Protein AF-A0A927ULP3-F1 (afdb_monomer_lite)

Structure (mmCIF, N/CA/C/O backbone):
data_AF-A0A927ULP3-F1
#
_entry.id   AF-A0A927ULP3-F1
#
loop_
_atom_site.group_PDB
_atom_site.id
_atom_site.type_symbol
_atom_site.label_atom_id
_atom_site.label_alt_id
_atom_site.label_comp_id
_atom_site.label_asym_id
_atom_site.label_entity_id
_atom_site.label_seq_id
_atom_site.pdbx_PDB_ins_code
_atom_site.Cartn_x
_atom_site.Cartn_y
_atom_site.Cartn_z
_atom_site.occupancy
_atom_site.B_iso_or_equiv
_atom_site.auth_seq_id
_atom_site.auth_comp_id
_atom_site.auth_asym_id
_atom_site.auth_atom_id
_atom_site.pdbx_PDB_model_num
ATOM 1 N N . MET A 1 1 ? -3.826 -11.312 11.511 1.00 70.81 1 MET A N 1
ATOM 2 C CA . MET A 1 1 ? -3.154 -10.680 10.358 1.00 70.81 1 MET A CA 1
ATOM 3 C C . MET A 1 1 ? -3.697 -9.267 10.259 1.00 70.81 1 MET A C 1
ATOM 5 O O . MET A 1 1 ? -4.907 -9.119 10.397 1.00 70.81 1 MET A O 1
ATOM 9 N N . LYS A 1 2 ? -2.841 -8.243 10.178 1.00 78.56 2 LYS A N 1
ATOM 10 C CA . LYS A 1 2 ? -3.307 -6.851 10.063 1.00 78.56 2 LYS A CA 1
ATOM 11 C C . LYS A 1 2 ? -3.946 -6.681 8.674 1.00 78.56 2 LYS A C 1
ATOM 13 O O . LYS A 1 2 ? -3.444 -7.272 7.722 1.00 78.56 2 LYS A O 1
ATOM 18 N N . SER A 1 3 ? -5.078 -5.983 8.587 1.00 90.56 3 SER A N 1
ATOM 19 C CA . SER A 1 3 ? -5.747 -5.704 7.307 1.00 90.56 3 SER A CA 1
ATOM 20 C C . SER A 1 3 ? -4.924 -4.697 6.499 1.00 90.56 3 SER A C 1
ATOM 22 O O . SER A 1 3 ? -4.269 -3.838 7.087 1.00 90.56 3 SER A O 1
ATOM 24 N N . TYR A 1 4 ? -4.971 -4.805 5.172 1.00 93.81 4 TYR A N 1
ATOM 25 C CA . TYR A 1 4 ? -4.400 -3.830 4.233 1.00 93.81 4 TYR A CA 1
ATOM 26 C C . TYR A 1 4 ? -5.488 -3.061 3.480 1.00 93.81 4 TYR A C 1
ATOM 28 O O . TYR A 1 4 ? -5.213 -2.425 2.474 1.00 93.81 4 TYR A O 1
ATOM 36 N N . LEU A 1 5 ? -6.742 -3.157 3.925 1.00 95.88 5 LEU A N 1
ATOM 37 C CA . LEU A 1 5 ? -7.834 -2.431 3.290 1.00 95.88 5 LEU A CA 1
ATOM 38 C C . LEU A 1 5 ? -7.772 -0.958 3.679 1.00 95.88 5 LEU A C 1
ATOM 40 O O . LEU A 1 5 ? -7.485 -0.622 4.834 1.00 95.88 5 LEU A O 1
ATOM 44 N N . ILE A 1 6 ? -8.118 -0.078 2.744 1.00 96.50 6 ILE A N 1
ATOM 45 C CA . ILE A 1 6 ? -8.146 1.370 2.990 1.00 96.50 6 ILE A CA 1
ATOM 46 C C . ILE A 1 6 ? -9.053 1.708 4.177 1.00 96.50 6 ILE A C 1
ATOM 48 O O . ILE A 1 6 ? -8.689 2.522 5.022 1.00 96.50 6 ILE A O 1
ATOM 52 N N . LYS A 1 7 ? -10.206 1.038 4.292 1.00 96.31 7 LYS A N 1
ATOM 53 C CA . LYS A 1 7 ? -11.161 1.254 5.395 1.00 96.31 7 LYS A CA 1
ATOM 54 C C . LYS A 1 7 ? -10.609 0.907 6.786 1.00 96.31 7 LYS A C 1
ATOM 56 O O . LYS A 1 7 ? -11.149 1.387 7.778 1.00 96.31 7 LYS A O 1
ATOM 61 N N . ASP A 1 8 ? -9.586 0.055 6.852 1.00 96.50 8 ASP A N 1
ATOM 62 C CA . ASP A 1 8 ? -9.020 -0.469 8.100 1.00 96.50 8 ASP A CA 1
ATOM 63 C C . ASP A 1 8 ? -7.649 0.156 8.418 1.00 96.50 8 ASP A C 1
ATOM 65 O O . ASP A 1 8 ? -7.005 -0.253 9.384 1.00 96.50 8 ASP A O 1
ATOM 69 N N . THR A 1 9 ? -7.181 1.106 7.599 1.00 96.06 9 THR A N 1
ATOM 70 C CA . THR A 1 9 ? -5.834 1.686 7.687 1.00 96.06 9 THR A CA 1
ATOM 71 C C . THR A 1 9 ? -5.859 3.209 7.590 1.00 96.06 9 THR A C 1
ATOM 73 O O . THR A 1 9 ? -6.705 3.800 6.912 1.00 96.06 9 THR A O 1
ATOM 76 N N . THR A 1 10 ? -4.895 3.877 8.224 1.00 95.75 10 THR A N 1
ATOM 77 C CA . THR A 1 10 ? -4.642 5.305 7.973 1.00 95.75 10 THR A CA 1
ATOM 78 C C . THR A 1 10 ? -3.695 5.508 6.792 1.00 95.75 10 THR A C 1
ATOM 80 O O . THR A 1 10 ? -3.041 4.579 6.315 1.00 95.75 10 THR A O 1
ATOM 83 N N . LYS A 1 11 ? -3.602 6.752 6.310 1.00 94.12 11 LYS A N 1
ATOM 84 C CA . LYS A 1 11 ? -2.641 7.119 5.265 1.00 94.12 11 LYS A CA 1
ATOM 85 C C . LYS A 1 11 ? -1.202 6.840 5.708 1.00 94.12 11 LYS A C 1
ATOM 87 O O . LYS A 1 11 ? -0.419 6.318 4.924 1.00 94.12 11 LYS A O 1
ATOM 92 N N . GLU A 1 12 ? -0.870 7.143 6.958 1.00 94.19 12 GLU A N 1
ATOM 93 C CA . GLU A 1 12 ? 0.453 6.911 7.543 1.00 94.19 12 GLU A CA 1
ATOM 94 C C . GLU A 1 12 ? 0.787 5.420 7.601 1.00 94.19 12 GLU A C 1
ATOM 96 O O . GLU A 1 12 ? 1.872 5.031 7.178 1.00 94.19 12 GLU A O 1
ATOM 101 N N . GLU A 1 13 ? -0.158 4.576 8.029 1.00 94.81 13 GLU A N 1
ATOM 102 C CA . GLU A 1 13 ? 0.043 3.122 8.056 1.00 94.81 13 GLU A CA 1
ATOM 103 C C . GLU A 1 13 ? 0.290 2.553 6.654 1.00 94.81 13 GLU A C 1
ATOM 105 O O . GLU A 1 13 ? 1.114 1.653 6.487 1.00 94.81 13 GLU A O 1
ATOM 110 N N . ARG A 1 14 ? -0.389 3.091 5.632 1.00 94.50 14 ARG A N 1
ATOM 111 C CA . ARG A 1 14 ? -0.142 2.712 4.236 1.00 94.50 14 ARG A CA 1
ATOM 112 C C . ARG A 1 14 ? 1.232 3.173 3.758 1.00 94.50 14 ARG A C 1
ATOM 114 O O . ARG A 1 14 ? 1.922 2.388 3.122 1.00 94.50 14 ARG A O 1
ATOM 121 N N . ILE A 1 15 ? 1.671 4.384 4.107 1.00 92.12 15 ILE A N 1
ATOM 122 C CA . ILE A 1 15 ? 3.021 4.879 3.778 1.00 92.12 15 ILE A CA 1
ATOM 123 C C . ILE A 1 15 ? 4.100 4.002 4.425 1.00 92.12 15 ILE A C 1
ATOM 125 O O . ILE A 1 15 ? 5.041 3.601 3.748 1.00 92.12 15 ILE A O 1
ATOM 129 N N . GLU A 1 16 ? 3.975 3.672 5.713 1.00 92.12 16 GLU A N 1
ATOM 130 C CA . GLU A 1 16 ? 4.932 2.793 6.404 1.00 92.12 16 GLU A CA 1
ATOM 131 C C . GLU A 1 16 ? 4.989 1.392 5.796 1.00 92.12 16 GLU A C 1
ATOM 133 O O . GLU A 1 16 ? 6.042 0.754 5.789 1.00 92.12 16 GLU A O 1
ATOM 138 N N . LEU A 1 17 ? 3.859 0.907 5.293 1.00 92.00 17 LEU A N 1
ATOM 139 C CA . LEU A 1 17 ? 3.769 -0.378 4.626 1.00 92.00 17 LEU A CA 1
ATOM 140 C C . LEU A 1 17 ? 4.424 -0.345 3.239 1.00 92.00 17 LEU A C 1
ATOM 142 O O . LEU A 1 17 ? 5.204 -1.244 2.936 1.00 92.00 17 LEU A O 1
ATOM 146 N N . ILE A 1 18 ? 4.209 0.712 2.447 1.00 89.62 18 ILE A N 1
ATOM 147 C CA . ILE A 1 18 ? 4.915 0.886 1.169 1.00 89.62 18 ILE A CA 1
ATOM 148 C C . ILE A 1 18 ? 6.423 1.038 1.390 1.00 89.62 18 ILE A C 1
ATOM 150 O O . ILE A 1 18 ? 7.183 0.388 0.688 1.00 89.62 18 ILE A O 1
ATOM 154 N N . ARG A 1 19 ? 6.875 1.764 2.420 1.00 88.06 19 ARG A N 1
ATOM 155 C CA . ARG A 1 19 ? 8.309 1.862 2.777 1.00 88.06 19 ARG A CA 1
ATOM 156 C C . ARG A 1 19 ? 8.966 0.525 3.101 1.00 88.06 19 ARG A C 1
ATOM 158 O O . ARG A 1 19 ? 10.154 0.352 2.860 1.00 88.06 19 ARG A O 1
ATOM 165 N N . GLN A 1 20 ? 8.216 -0.405 3.691 1.00 88.38 20 GLN A N 1
ATOM 166 C CA . GLN A 1 20 ? 8.720 -1.751 3.977 1.00 88.38 20 GLN A CA 1
ATOM 167 C C . GLN A 1 20 ? 8.879 -2.591 2.706 1.00 88.38 20 GLN A C 1
ATOM 169 O O . GLN A 1 20 ? 9.676 -3.524 2.699 1.00 88.38 20 GLN A O 1
ATOM 174 N N . TRP A 1 21 ? 8.108 -2.295 1.659 1.00 86.06 21 TRP A N 1
ATOM 175 C CA . TRP A 1 21 ? 8.159 -3.000 0.376 1.00 86.06 21 TRP A CA 1
ATOM 176 C C . TRP A 1 21 ? 9.097 -2.334 -0.629 1.00 86.06 21 TRP A C 1
ATOM 178 O O . TRP A 1 21 ? 9.708 -3.021 -1.438 1.00 86.06 21 TRP A O 1
ATOM 188 N N . VAL A 1 22 ? 9.195 -1.011 -0.558 1.00 82.44 22 VAL A N 1
ATOM 189 C CA . VAL A 1 22 ? 9.963 -0.137 -1.440 1.00 82.44 22 VAL A CA 1
ATOM 190 C C . VAL A 1 22 ? 10.845 0.740 -0.546 1.00 82.44 22 VAL A C 1
ATOM 192 O O . VAL A 1 22 ? 10.412 1.813 -0.109 1.00 82.44 22 VAL A O 1
ATOM 195 N N . PRO A 1 23 ? 12.055 0.272 -0.193 1.00 70.94 23 PRO A N 1
ATOM 196 C CA . PRO A 1 23 ? 12.994 1.059 0.594 1.00 70.94 23 PRO A CA 1
ATOM 197 C C . PRO A 1 23 ? 13.337 2.362 -0.139 1.00 70.94 23 PRO A C 1
ATOM 199 O O . PRO A 1 23 ? 13.648 2.336 -1.325 1.00 70.94 23 PRO A O 1
ATOM 202 N N . GLU A 1 24 ? 13.323 3.502 0.560 1.00 64.56 24 GLU A N 1
ATOM 203 C CA . GLU A 1 24 ? 13.628 4.820 -0.035 1.00 64.56 24 GLU A CA 1
ATOM 204 C C . GLU A 1 24 ? 15.055 4.908 -0.633 1.00 64.56 24 GLU A C 1
ATOM 206 O O . GLU A 1 24 ? 15.292 5.742 -1.501 1.00 64.56 24 GLU A O 1
ATOM 211 N N . ASP A 1 25 ? 15.984 4.043 -0.201 1.00 63.06 25 ASP A N 1
ATOM 212 C CA . ASP A 1 25 ? 17.380 3.983 -0.676 1.00 63.06 25 ASP A CA 1
ATOM 213 C C . ASP A 1 25 ? 17.597 3.048 -1.881 1.00 63.06 25 ASP A C 1
ATOM 215 O O . ASP A 1 25 ? 18.627 3.132 -2.547 1.00 63.06 25 ASP A O 1
ATOM 219 N N . GLU A 1 26 ? 16.641 2.168 -2.188 1.00 54.78 26 GLU A N 1
ATOM 220 C CA . GLU A 1 26 ? 16.677 1.333 -3.391 1.00 54.78 26 GLU A CA 1
ATOM 221 C C . GLU A 1 26 ? 15.771 1.970 -4.440 1.00 54.78 26 GLU A C 1
ATOM 223 O O . GLU A 1 26 ? 14.704 1.461 -4.786 1.00 54.78 26 GLU A O 1
ATOM 228 N N . ALA A 1 27 ? 16.219 3.107 -4.978 1.00 52.44 27 ALA A N 1
ATOM 229 C CA . ALA A 1 27 ? 15.834 3.447 -6.336 1.00 52.44 27 ALA A CA 1
ATOM 230 C C . ALA A 1 27 ? 16.220 2.230 -7.182 1.00 52.44 27 ALA A C 1
ATOM 232 O O . ALA A 1 27 ? 17.401 1.911 -7.309 1.00 52.44 27 ALA A O 1
ATOM 233 N N . MET A 1 28 ? 15.227 1.485 -7.662 1.00 55.31 28 MET A N 1
ATOM 234 C CA . MET A 1 28 ? 15.434 0.393 -8.600 1.00 55.31 28 MET A CA 1
ATOM 235 C C . MET A 1 28 ? 16.054 1.027 -9.856 1.00 55.31 28 MET A C 1
ATOM 237 O O . MET A 1 28 ? 15.337 1.479 -10.740 1.00 55.31 28 MET A O 1
ATOM 241 N N . GLU A 1 29 ? 17.387 1.129 -9.904 1.00 57.44 29 GLU A N 1
ATOM 242 C CA . GLU A 1 29 ? 18.138 1.842 -10.955 1.00 57.44 29 GLU A CA 1
ATOM 243 C C . GLU A 1 29 ? 17.864 1.283 -1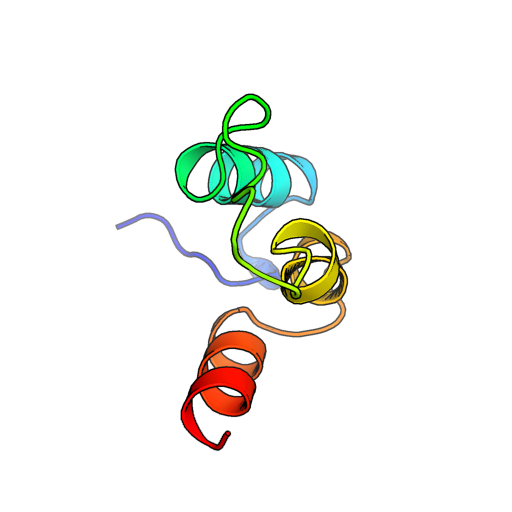2.365 1.00 57.44 29 GLU A C 1
ATOM 245 O O . GLU A 1 29 ? 18.215 1.921 -13.354 1.00 57.44 29 GLU A O 1
ATOM 250 N N . ASP A 1 30 ? 17.207 0.122 -12.450 1.00 57.78 30 ASP A N 1
ATOM 251 C CA . ASP A 1 30 ? 16.880 -0.608 -13.677 1.00 57.78 30 ASP A CA 1
ATOM 252 C C . ASP A 1 30 ? 15.360 -0.803 -13.896 1.00 57.78 30 ASP A C 1
ATOM 254 O O . ASP A 1 30 ? 14.952 -1.562 -14.772 1.00 57.78 30 ASP A O 1
ATOM 258 N N . CYS A 1 31 ? 14.495 -0.158 -13.097 1.00 59.22 31 CYS A N 1
ATOM 259 C CA . CYS A 1 31 ? 13.040 -0.223 -13.274 1.00 59.22 31 CYS A CA 1
ATOM 260 C C . CYS A 1 31 ? 12.509 1.150 -13.697 1.00 59.22 31 CYS A C 1
ATOM 262 O O . CYS A 1 31 ? 12.587 2.117 -12.945 1.00 59.22 31 CYS A O 1
ATOM 26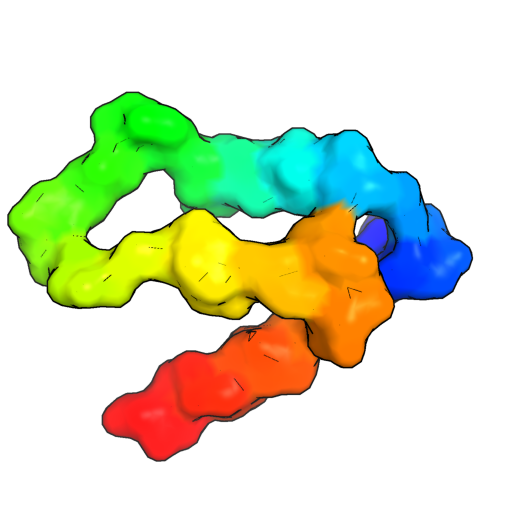4 N N . GLU A 1 32 ? 11.941 1.238 -14.903 1.00 63.06 32 GLU A N 1
ATOM 265 C CA . GLU A 1 32 ? 11.355 2.478 -15.443 1.00 63.06 32 GLU A CA 1
ATOM 266 C C . GLU A 1 32 ? 10.083 2.930 -14.689 1.00 63.06 32 GLU A C 1
ATOM 268 O O . GLU A 1 32 ? 9.555 4.008 -14.958 1.00 63.06 32 GLU A O 1
ATOM 273 N N . ILE A 1 33 ? 9.593 2.119 -13.743 1.00 68.62 33 ILE A N 1
ATOM 274 C CA . ILE A 1 33 ? 8.373 2.353 -12.968 1.00 68.62 33 ILE A CA 1
ATOM 275 C C . ILE A 1 33 ? 8.745 2.820 -11.560 1.00 68.62 33 ILE A C 1
ATOM 277 O O . ILE A 1 33 ? 9.339 2.073 -10.780 1.00 68.62 33 ILE A O 1
ATOM 281 N N . ASP A 1 34 ? 8.324 4.033 -11.199 1.00 79.06 34 ASP A N 1
ATOM 282 C CA . ASP A 1 34 ? 8.375 4.4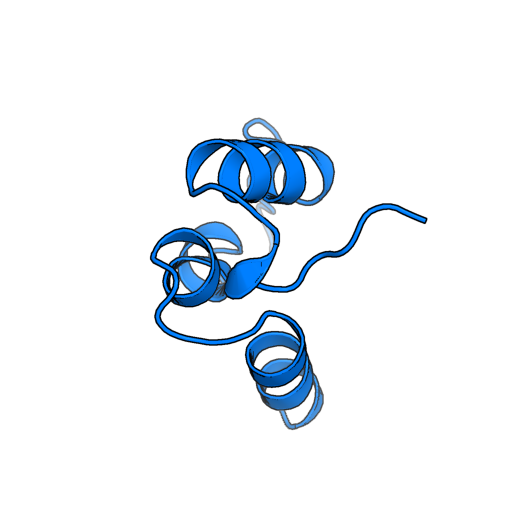89 -9.813 1.00 79.06 34 ASP A CA 1
ATOM 283 C C . ASP A 1 34 ? 7.307 3.741 -8.996 1.00 79.06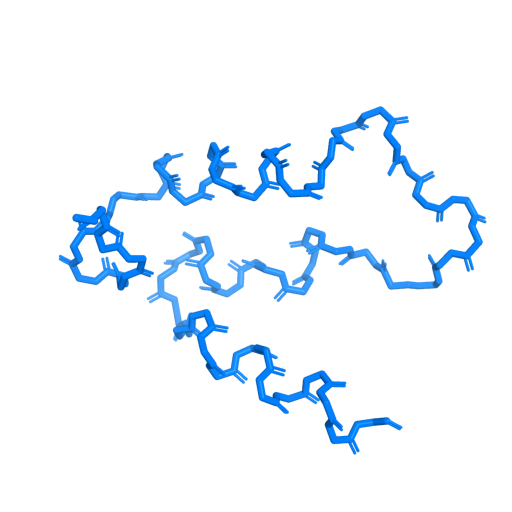 34 ASP A C 1
ATOM 285 O O . ASP A 1 34 ? 6.104 4.005 -9.091 1.00 79.06 34 ASP A O 1
ATOM 289 N N . LEU A 1 35 ? 7.742 2.782 -8.175 1.00 82.19 35 LEU A N 1
ATOM 290 C CA . LEU A 1 35 ? 6.847 2.001 -7.319 1.00 82.19 35 LEU A CA 1
ATOM 291 C C . LEU A 1 35 ? 6.051 2.896 -6.349 1.00 82.19 35 LEU A C 1
ATOM 293 O O . LEU A 1 35 ? 4.940 2.532 -5.958 1.00 82.19 35 LEU A O 1
ATOM 297 N N . TRP A 1 36 ? 6.554 4.084 -5.992 1.00 85.88 36 TRP A N 1
ATOM 298 C CA . TRP A 1 36 ? 5.785 5.054 -5.210 1.00 85.88 36 TRP A CA 1
ATOM 299 C C . TRP A 1 36 ? 4.623 5.652 -5.991 1.00 85.88 36 TRP A C 1
ATOM 301 O O . TRP A 1 36 ? 3.554 5.877 -5.417 1.00 85.88 36 TRP A O 1
ATOM 311 N N . GLU A 1 37 ? 4.810 5.893 -7.286 1.00 86.62 37 GLU A N 1
ATOM 312 C CA . GLU A 1 37 ? 3.741 6.348 -8.168 1.00 86.62 37 GLU A CA 1
ATOM 313 C C . GLU A 1 37 ? 2.677 5.259 -8.327 1.00 86.62 37 GLU A C 1
ATOM 315 O O . GLU A 1 37 ? 1.488 5.547 -8.187 1.00 86.62 37 GLU A O 1
ATOM 320 N N . MET A 1 38 ? 3.096 3.999 -8.481 1.00 88.19 38 MET A N 1
ATOM 321 C CA . MET A 1 38 ? 2.186 2.854 -8.566 1.00 88.19 38 MET A CA 1
ATOM 322 C C . MET A 1 38 ? 1.274 2.735 -7.335 1.00 88.19 38 MET A C 1
ATOM 324 O O . MET A 1 38 ? 0.075 2.490 -7.466 1.00 88.19 38 MET A O 1
ATOM 328 N N . TYR A 1 39 ? 1.811 2.945 -6.128 1.00 92.06 39 TYR A N 1
ATOM 329 C CA . TYR A 1 39 ? 1.043 2.841 -4.881 1.00 92.06 39 TYR A CA 1
ATOM 330 C C . TYR A 1 39 ? 0.399 4.156 -4.414 1.00 92.06 39 TYR A C 1
ATOM 332 O O . TYR A 1 39 ? -0.230 4.187 -3.349 1.00 92.06 39 TYR A O 1
ATOM 340 N N . ARG A 1 40 ? 0.510 5.242 -5.189 1.00 92.31 40 ARG A N 1
ATOM 341 C CA . ARG A 1 40 ? 0.002 6.573 -4.824 1.00 92.31 40 ARG A CA 1
ATOM 342 C C . ARG A 1 40 ? -1.493 6.572 -4.517 1.00 92.31 40 ARG A C 1
ATOM 344 O O . ARG A 1 40 ? -1.905 7.129 -3.496 1.00 92.31 40 ARG A O 1
ATOM 351 N N . ASP A 1 41 ? -2.288 5.922 -5.361 1.00 95.25 41 ASP A N 1
ATOM 352 C CA . ASP A 1 41 ? -3.745 5.863 -5.211 1.00 95.25 41 ASP A CA 1
ATOM 353 C C . ASP A 1 41 ? -4.135 5.101 -3.939 1.00 95.25 41 ASP A C 1
ATOM 355 O O . ASP A 1 41 ? -5.019 5.529 -3.194 1.00 95.25 41 ASP A O 1
ATOM 359 N N . TYR A 1 42 ? -3.419 4.020 -3.618 1.00 96.00 42 TYR A N 1
ATOM 360 C CA . TYR A 1 42 ? -3.621 3.289 -2.369 1.00 96.00 42 TYR A CA 1
ATOM 361 C C . TYR A 1 42 ? -3.240 4.130 -1.153 1.00 96.00 42 TYR A C 1
ATOM 363 O O . TYR A 1 42 ? -4.022 4.236 -0.208 1.00 96.00 42 TYR A O 1
ATOM 371 N N . ILE A 1 43 ? -2.097 4.818 -1.182 1.00 95.00 43 ILE A N 1
ATOM 372 C CA . ILE A 1 43 ? -1.689 5.743 -0.115 1.00 95.00 43 ILE A CA 1
ATOM 373 C C . ILE A 1 43 ? -2.775 6.809 0.116 1.00 95.00 43 ILE A C 1
ATOM 375 O O . ILE A 1 43 ? -3.185 7.046 1.260 1.00 95.00 43 ILE A O 1
ATOM 379 N N . ASN A 1 44 ? -3.308 7.402 -0.953 1.00 95.50 44 ASN A N 1
ATOM 380 C CA . ASN A 1 44 ? -4.368 8.409 -0.876 1.00 95.50 44 ASN A CA 1
ATOM 381 C C . ASN A 1 44 ? -5.741 7.849 -0.475 1.00 95.50 44 ASN A C 1
ATOM 383 O O . ASN A 1 44 ? -6.597 8.621 -0.046 1.00 95.50 44 ASN A O 1
ATOM 387 N N . GLY A 1 45 ? -5.929 6.530 -0.514 1.00 95.12 45 GLY A N 1
ATOM 388 C CA . GLY A 1 45 ? -7.208 5.891 -0.213 1.00 95.12 45 GLY A CA 1
ATOM 389 C C . GLY A 1 45 ? -8.205 5.955 -1.373 1.00 95.12 45 GLY A C 1
ATOM 390 O O . GLY A 1 45 ? -9.409 5.915 -1.139 1.00 95.12 45 GLY A O 1
ATOM 391 N N . GLU A 1 46 ? -7.709 6.089 -2.602 1.00 96.00 46 GLU A N 1
ATOM 392 C CA . GLU A 1 46 ? -8.500 6.206 -3.832 1.00 96.00 46 GLU A CA 1
ATOM 393 C C . GLU A 1 46 ? -8.743 4.845 -4.503 1.00 96.00 46 GLU A C 1
ATOM 395 O O . GLU A 1 46 ? -9.787 4.653 -5.125 1.00 96.00 46 GLU A O 1
ATOM 400 N N . ARG A 1 47 ? -7.808 3.894 -4.352 1.00 95.44 47 ARG A N 1
ATOM 401 C CA . ARG A 1 47 ? -7.862 2.554 -4.961 1.00 95.44 47 ARG A CA 1
ATOM 402 C C . ARG A 1 47 ? -7.294 1.487 -4.029 1.00 95.44 47 ARG A C 1
ATOM 404 O O . ARG A 1 47 ? -6.259 1.709 -3.404 1.00 95.44 47 ARG A O 1
ATOM 41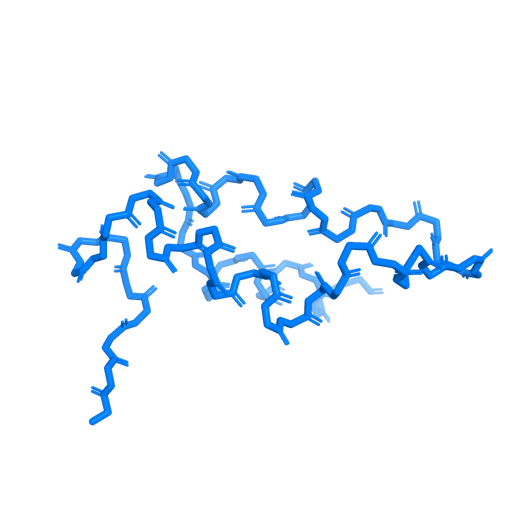1 N N . GLU A 1 48 ? -7.934 0.323 -3.939 1.00 96.38 48 GLU A N 1
ATOM 412 C CA . GLU A 1 48 ? -7.445 -0.750 -3.065 1.00 96.38 48 GLU A CA 1
ATOM 413 C C . GLU A 1 48 ? -6.153 -1.375 -3.611 1.00 96.38 48 GLU A C 1
ATOM 415 O O . GLU A 1 48 ? -5.964 -1.522 -4.820 1.00 96.38 48 GLU A O 1
ATOM 420 N N . ILE A 1 49 ? -5.272 -1.823 -2.711 1.00 93.56 49 ILE A N 1
ATOM 421 C CA . ILE A 1 49 ? -3.981 -2.422 -3.086 1.00 93.56 49 ILE A CA 1
ATOM 422 C C . ILE A 1 49 ? -4.139 -3.645 -4.003 1.00 93.56 49 ILE A C 1
ATOM 424 O O . ILE A 1 49 ? -3.320 -3.883 -4.886 1.00 93.56 49 ILE A O 1
ATOM 428 N N . ALA A 1 50 ? -5.224 -4.405 -3.831 1.00 93.50 50 ALA A N 1
ATOM 429 C CA . ALA A 1 50 ? -5.533 -5.559 -4.670 1.00 93.50 50 ALA A CA 1
ATOM 430 C C . ALA A 1 50 ?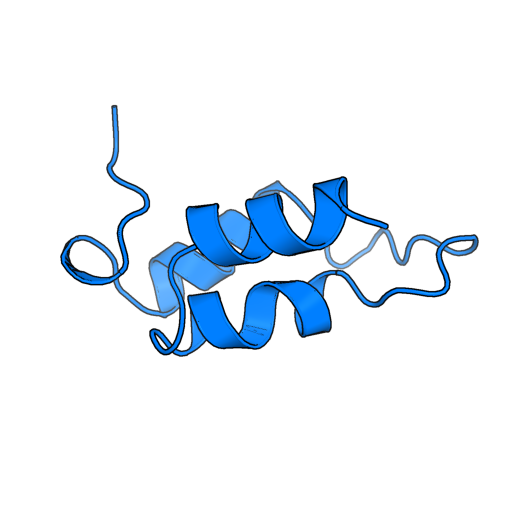 -5.853 -5.163 -6.121 1.00 93.50 50 ALA A C 1
ATOM 432 O O . ALA A 1 50 ? -5.503 -5.901 -7.036 1.00 93.50 50 ALA A O 1
ATOM 433 N N . GLU A 1 51 ? -6.485 -4.006 -6.335 1.00 94.06 51 GLU A N 1
ATOM 434 C CA . GLU A 1 51 ? -6.815 -3.493 -7.669 1.00 94.06 51 GLU A CA 1
ATOM 435 C C . GLU A 1 51 ? -5.559 -2.974 -8.380 1.00 94.06 51 GLU A C 1
ATOM 437 O O . GLU A 1 51 ? -5.390 -3.206 -9.573 1.00 94.06 51 GLU A O 1
ATOM 442 N N . ILE A 1 52 ? -4.653 -2.327 -7.638 1.00 91.69 52 ILE A N 1
ATOM 443 C CA . ILE A 1 52 ? -3.339 -1.904 -8.151 1.00 91.69 52 ILE A CA 1
ATOM 444 C C . ILE A 1 52 ? -2.515 -3.127 -8.566 1.00 91.69 52 ILE A C 1
ATOM 446 O O . ILE A 1 52 ? -2.031 -3.192 -9.693 1.00 91.69 52 ILE A O 1
ATOM 450 N N . ASN A 1 53 ? -2.416 -4.130 -7.690 1.00 88.56 53 ASN A N 1
ATOM 451 C CA . ASN A 1 53 ? -1.664 -5.351 -7.977 1.00 88.56 53 ASN A CA 1
ATOM 452 C C . ASN A 1 53 ? -2.248 -6.128 -9.163 1.00 88.56 53 ASN A C 1
ATOM 454 O O . ASN A 1 53 ? -1.495 -6.704 -9.940 1.00 88.56 53 ASN A O 1
ATOM 458 N N . ALA A 1 54 ? -3.576 -6.153 -9.313 1.00 90.31 54 ALA A N 1
ATOM 459 C CA . ALA A 1 54 ? -4.220 -6.800 -10.453 1.00 90.31 54 ALA A CA 1
ATOM 460 C C . ALA A 1 54 ? -3.874 -6.103 -11.778 1.00 90.31 54 ALA A C 1
ATOM 462 O O . ALA A 1 54 ? -3.597 -6.788 -12.756 1.00 90.31 54 ALA A O 1
ATOM 463 N N . ALA A 1 55 ? -3.833 -4.766 -11.795 1.00 86.06 55 ALA A N 1
ATOM 464 C CA . ALA A 1 55 ? -3.475 -3.999 -12.988 1.00 86.06 55 ALA A CA 1
ATOM 465 C C . ALA A 1 55 ? -2.018 -4.227 -13.430 1.00 86.06 55 ALA A C 1
ATOM 467 O O . ALA A 1 55 ? -1.745 -4.216 -14.622 1.00 86.06 55 ALA A O 1
ATOM 468 N N . PHE A 1 56 ? -1.102 -4.477 -12.490 1.00 76.25 56 PHE A N 1
ATOM 469 C CA . PHE A 1 56 ? 0.307 -4.744 -12.799 1.00 76.25 56 PHE A CA 1
ATOM 470 C C . PHE A 1 56 ? 0.554 -6.144 -13.387 1.00 76.25 56 PHE A C 1
ATOM 472 O O . PHE A 1 56 ? 1.504 -6.344 -14.128 1.00 76.25 56 PHE A O 1
ATOM 479 N N . VAL A 1 57 ? -0.282 -7.132 -13.055 1.00 68.50 57 VAL A N 1
ATOM 480 C CA . VAL A 1 57 ? -0.120 -8.518 -13.541 1.00 68.50 57 VAL A CA 1
ATOM 481 C C . VAL A 1 57 ? -0.639 -8.699 -14.976 1.00 68.50 57 VAL A C 1
ATOM 483 O O . VAL A 1 57 ? -0.328 -9.704 -15.612 1.00 68.50 57 VAL A O 1
ATOM 486 N N . GLU A 1 58 ? -1.444 -7.762 -15.485 1.00 60.41 58 GLU A N 1
ATOM 487 C CA . GLU A 1 58 ? -1.987 -7.813 -16.850 1.00 60.41 58 GLU A CA 1
ATOM 488 C C . GLU A 1 58 ? -1.092 -7.147 -17.919 1.00 60.41 58 GLU A C 1
ATOM 490 O O . GLU A 1 58 ? -1.417 -7.261 -19.104 1.00 60.41 58 GLU A O 1
ATOM 495 N N . GLU A 1 59 ? 0.028 -6.516 -17.538 1.00 52.31 59 GLU A N 1
ATOM 496 C CA . GLU A 1 59 ? 1.090 -6.050 -18.459 1.00 52.31 59 GLU A CA 1
ATOM 497 C C . GLU A 1 59 ? 2.215 -7.085 -18.635 1.00 52.31 59 GLU A C 1
ATOM 499 O O . GLU A 1 59 ? 2.680 -7.240 -19.791 1.00 52.31 59 GLU A O 1
#

Sequence (59 aa):
MKSYLIKDTTKEERIELIRQWVPEDEAMEDCEIDLWEMYRDYINGEREIAEINAAFVEE

Secondary structure (DSSP, 8-state):
-----GGG--HHHHHHHHHHHS-TT---TT-SS-HHHHTHHHHHTSS-HHHHHHHHHT-

Radius of gyration: 11.77 Å; chains: 1; bounding box: 29×19×29 Å

pLDDT: mean 83.6, std 14.14, range [52.31, 96.5]

Foldseek 3Di:
DQDLQLVRDALVRLVVVLCVVPPPPCPVPPDPDDVCVLCVCSSVNNDGPVVSVVVVVVD